Protein AF-A0A8T4P2J7-F1 (afdb_monomer)

Mean predicted aligned error: 9.78 Å

Foldseek 3Di:
DDDPPPDDDPPVVVVVCLVPDDPVVNVVVVVVVVVVLVVLLVVLVVVCCVVVLDHPVCCVPPQPPQFQDPVRDRVVSVVSCCLVDDPDQADEDPGVSCVVCQVVVCVSSVHHYYYPVRVVVVVVVVD

Solvent-accessible surface area (backbone atoms only — not comparable to full-atom values): 7684 Å² total; per-residue (Å²): 134,85,78,81,79,91,62,86,77,77,54,65,68,60,56,54,54,61,73,69,44,55,69,71,59,47,52,54,51,52,50,54,49,52,51,51,54,51,53,50,52,52,51,48,51,51,49,35,44,74,72,61,77,45,52,70,67,53,38,66,75,75,49,61,88,62,30,54,44,99,84,68,50,50,50,57,60,57,49,52,46,43,59,76,68,52,96,61,82,59,47,76,44,85,47,61,60,52,62,75,44,29,74,62,49,26,71,71,64,70,45,40,70,42,39,62,71,57,51,49,57,56,56,62,75,74,110

Structure (mmCIF, N/CA/C/O backbone):
data_AF-A0A8T4P2J7-F1
#
_entry.id   AF-A0A8T4P2J7-F1
#
loop_
_atom_site.group_PDB
_atom_site.id
_atom_site.type_symbol
_atom_site.label_atom_id
_atom_site.label_alt_id
_atom_site.label_comp_id
_atom_site.label_asym_id
_atom_site.label_entity_id
_atom_site.label_seq_id
_atom_site.pdbx_PDB_ins_code
_atom_site.Cartn_x
_atom_site.Cartn_y
_atom_site.Cartn_z
_atom_site.occupancy
_atom_site.B_iso_or_equiv
_atom_site.auth_seq_id
_atom_site.auth_comp_id
_atom_site.auth_asym_id
_atom_site.auth_atom_id
_atom_site.pdbx_PDB_model_num
ATOM 1 N N . MET A 1 1 ? -19.149 -20.736 -12.136 1.00 39.00 1 MET A N 1
ATOM 2 C CA . MET A 1 1 ? -18.592 -19.388 -11.880 1.00 39.00 1 MET A CA 1
ATOM 3 C C . MET A 1 1 ? -17.076 -19.467 -12.011 1.00 39.00 1 MET A C 1
ATOM 5 O O . MET A 1 1 ? -16.468 -20.279 -11.324 1.00 39.00 1 MET A O 1
ATOM 9 N N . ALA A 1 2 ? -16.480 -18.743 -12.961 1.00 39.53 2 ALA A N 1
ATOM 10 C CA . ALA A 1 2 ? -15.044 -18.819 -13.241 1.00 39.53 2 ALA A CA 1
ATOM 11 C C . ALA A 1 2 ? -14.245 -18.044 -12.179 1.00 39.53 2 ALA A C 1
ATOM 13 O O . ALA A 1 2 ? -14.546 -16.886 -11.899 1.00 39.53 2 ALA A O 1
ATOM 14 N N . LYS A 1 3 ? -13.240 -18.692 -11.577 1.00 41.53 3 LYS A N 1
ATOM 15 C CA . LYS A 1 3 ? -12.327 -18.065 -10.609 1.00 41.53 3 LYS A CA 1
ATOM 16 C C . LYS A 1 3 ? -11.545 -16.934 -11.302 1.00 41.53 3 LYS A C 1
ATOM 18 O O . LYS A 1 3 ? -11.029 -17.172 -12.397 1.00 41.53 3 LYS A O 1
ATOM 23 N N . PRO A 1 4 ? -11.410 -15.738 -10.702 1.00 38.69 4 PRO A N 1
ATOM 24 C CA . PRO A 1 4 ? -10.583 -14.684 -11.277 1.00 38.69 4 PRO A CA 1
ATOM 25 C C . PRO A 1 4 ? -9.122 -15.153 -11.319 1.00 38.69 4 PRO A C 1
ATOM 27 O O . PRO A 1 4 ? -8.587 -15.641 -10.320 1.00 38.69 4 PRO A O 1
ATOM 30 N N . LYS A 1 5 ? -8.480 -15.055 -12.491 1.00 37.25 5 LYS A N 1
ATOM 31 C CA . LYS A 1 5 ? -7.054 -15.367 -12.658 1.00 37.25 5 LYS A CA 1
ATOM 32 C C . LYS A 1 5 ? -6.245 -14.352 -11.844 1.00 37.25 5 LYS A C 1
ATOM 34 O O . LYS A 1 5 ? -6.191 -13.183 -12.198 1.00 37.25 5 LYS A O 1
ATOM 39 N N . ARG A 1 6 ? -5.649 -14.818 -10.743 1.00 49.44 6 ARG A N 1
ATOM 40 C CA . ARG A 1 6 ? -4.933 -14.012 -9.732 1.00 49.44 6 ARG A CA 1
ATOM 41 C C . ARG A 1 6 ? -3.518 -13.570 -10.131 1.00 49.44 6 ARG A C 1
ATOM 43 O O . ARG A 1 6 ? -2.846 -12.936 -9.333 1.00 49.44 6 ARG A O 1
ATOM 50 N N . PHE A 1 7 ? -3.080 -13.863 -11.353 1.00 40.06 7 PHE A N 1
ATOM 51 C CA . PHE A 1 7 ? -1.779 -13.440 -11.864 1.00 40.06 7 PHE A CA 1
ATOM 52 C C . PHE A 1 7 ? -1.933 -12.941 -13.297 1.00 40.06 7 PHE A C 1
ATOM 54 O O . PHE A 1 7 ? -2.481 -13.647 -14.151 1.00 40.06 7 PHE A O 1
ATOM 61 N N . VAL A 1 8 ? -1.446 -11.727 -13.557 1.00 40.81 8 VAL A N 1
ATOM 62 C CA . VAL A 1 8 ? -1.270 -11.224 -14.919 1.00 40.81 8 VAL A CA 1
ATOM 63 C C . VAL A 1 8 ? -0.089 -11.988 -15.500 1.00 40.81 8 VAL A C 1
ATOM 65 O O . VAL A 1 8 ? 1.040 -11.869 -15.029 1.00 40.81 8 VAL A O 1
ATOM 68 N N . LYS A 1 9 ? -0.360 -12.842 -16.486 1.00 41.69 9 LYS A N 1
ATOM 69 C CA . LYS A 1 9 ? 0.687 -13.535 -17.231 1.00 41.69 9 LYS A CA 1
ATOM 70 C C . LYS A 1 9 ? 1.443 -12.450 -17.995 1.00 41.69 9 LYS A C 1
ATOM 72 O O . LYS A 1 9 ? 0.884 -11.893 -18.935 1.00 41.69 9 LYS A O 1
ATOM 77 N N . ILE A 1 10 ? 2.659 -12.108 -17.571 1.00 52.19 10 ILE A N 1
ATOM 78 C CA . ILE A 1 10 ? 3.510 -11.236 -18.382 1.00 52.19 10 ILE A CA 1
ATOM 79 C C . ILE A 1 10 ? 3.766 -12.006 -19.674 1.00 52.19 10 ILE A C 1
ATOM 81 O O . ILE A 1 10 ? 4.258 -13.138 -19.650 1.00 52.19 10 ILE A O 1
ATOM 85 N N . GLU A 1 11 ? 3.320 -11.441 -20.791 1.00 66.31 11 GLU A N 1
ATOM 86 C CA . GLU A 1 11 ? 3.478 -12.065 -22.095 1.00 66.31 11 GLU A CA 1
ATOM 87 C C . GLU A 1 11 ? 4.968 -12.244 -22.370 1.00 66.31 11 GLU A C 1
ATOM 89 O O . GLU A 1 11 ? 5.762 -11.318 -22.205 1.00 66.31 11 GLU A O 1
ATOM 94 N N . LYS A 1 12 ? 5.355 -13.456 -22.776 1.00 61.56 12 LYS A N 1
ATOM 95 C CA . LYS A 1 12 ? 6.751 -13.798 -23.070 1.00 61.56 12 LYS A CA 1
ATOM 96 C C . LYS A 1 12 ? 7.353 -12.839 -24.107 1.00 61.56 12 LYS A C 1
ATOM 98 O O . LYS A 1 12 ? 8.498 -12.433 -23.981 1.00 61.56 12 LYS A O 1
ATOM 103 N N . GLU A 1 13 ? 6.521 -12.372 -25.035 1.00 65.94 13 GLU A N 1
ATOM 104 C CA . GLU A 1 13 ? 6.853 -11.354 -26.034 1.00 65.94 13 GLU A CA 1
ATOM 105 C C . GLU A 1 13 ? 7.279 -10.009 -25.431 1.00 65.94 13 GLU A C 1
ATOM 107 O O . GLU A 1 13 ? 8.117 -9.320 -26.007 1.00 65.94 13 GLU A O 1
ATOM 112 N N . LEU A 1 14 ? 6.726 -9.621 -24.277 1.00 61.84 14 LEU A N 1
ATOM 113 C CA . LEU A 1 14 ? 7.112 -8.395 -23.581 1.00 61.84 14 LEU A CA 1
ATOM 114 C C . LEU A 1 14 ? 8.519 -8.537 -22.983 1.00 61.84 14 LEU A C 1
ATOM 116 O O . LEU A 1 14 ? 9.322 -7.614 -23.068 1.00 61.84 14 LEU A O 1
ATOM 120 N N . VAL A 1 15 ? 8.824 -9.709 -22.421 1.00 67.75 15 VAL A N 1
ATOM 121 C CA . VAL A 1 15 ? 10.139 -10.033 -21.846 1.00 67.75 15 VAL A CA 1
ATOM 122 C C . VAL A 1 15 ? 11.200 -10.144 -22.942 1.00 67.75 15 VAL A C 1
ATOM 124 O O . VAL A 1 15 ? 12.269 -9.552 -22.818 1.00 67.75 15 VAL A O 1
ATOM 127 N N . ASP A 1 16 ? 10.883 -10.821 -24.046 1.00 70.62 16 ASP A N 1
ATOM 128 C CA . ASP A 1 16 ? 11.793 -10.993 -25.183 1.00 70.62 16 ASP A CA 1
ATOM 129 C C . ASP A 1 16 ? 12.083 -9.647 -25.883 1.00 70.62 16 ASP A C 1
ATOM 131 O O . ASP A 1 16 ? 13.225 -9.369 -26.253 1.00 70.62 16 ASP A O 1
ATOM 135 N N . LYS A 1 17 ? 11.087 -8.751 -25.987 1.00 65.69 17 LYS A N 1
ATOM 136 C CA . LYS A 1 17 ? 11.282 -7.374 -26.484 1.00 65.69 17 LYS A CA 1
ATOM 137 C C . LYS A 1 17 ? 12.165 -6.526 -25.570 1.00 65.69 17 LYS A C 1
ATOM 139 O O . LYS A 1 17 ? 12.929 -5.708 -26.071 1.00 65.69 17 LYS A O 1
ATOM 144 N N . LEU A 1 18 ? 12.065 -6.702 -24.252 1.00 67.00 18 LEU A N 1
ATOM 145 C CA . LEU A 1 18 ? 12.923 -6.007 -23.289 1.00 67.00 18 LEU A CA 1
ATOM 146 C C . LEU A 1 18 ? 14.364 -6.528 -23.340 1.00 67.00 18 LEU A C 1
ATOM 148 O O . LEU A 1 18 ? 15.297 -5.737 -23.242 1.00 67.00 18 LEU A O 1
ATOM 152 N N . ALA A 1 19 ? 14.547 -7.836 -23.542 1.00 67.88 19 ALA A N 1
ATOM 153 C CA . ALA A 1 19 ? 15.862 -8.464 -23.649 1.00 67.88 19 ALA A CA 1
ATOM 154 C C . ALA A 1 19 ? 16.623 -8.065 -24.929 1.00 67.88 19 ALA A C 1
ATOM 156 O O . ALA A 1 19 ? 17.849 -7.997 -24.913 1.00 67.88 19 ALA A O 1
ATOM 157 N N . GLY A 1 20 ? 15.909 -7.787 -26.026 1.00 74.06 20 GLY A N 1
ATOM 158 C CA . GLY A 1 20 ? 16.493 -7.348 -27.300 1.00 74.06 20 GLY A CA 1
ATOM 159 C C . GLY A 1 20 ? 16.671 -5.832 -27.455 1.00 74.06 20 GLY A C 1
ATOM 160 O O . GLY A 1 20 ? 17.095 -5.383 -28.519 1.00 74.06 20 GLY A O 1
ATOM 161 N N . MET A 1 21 ? 16.316 -5.035 -26.444 1.00 77.75 21 MET A N 1
ATOM 162 C CA . MET A 1 21 ? 16.279 -3.576 -26.554 1.00 77.75 21 MET A CA 1
ATOM 163 C C . MET A 1 21 ? 17.692 -2.965 -26.482 1.00 77.75 21 MET A C 1
ATOM 165 O O . MET A 1 21 ? 18.454 -3.299 -25.569 1.00 77.75 21 MET A O 1
ATOM 169 N N . PRO A 1 22 ? 18.057 -2.036 -27.388 1.00 82.00 22 PRO A N 1
ATOM 170 C CA . PRO A 1 22 ? 19.282 -1.254 -27.258 1.00 82.00 22 PRO A CA 1
ATOM 171 C C . PRO A 1 22 ? 19.331 -0.536 -25.906 1.00 82.00 22 PRO A C 1
ATOM 173 O O . PRO A 1 22 ? 18.318 -0.015 -25.438 1.00 82.00 22 PRO A O 1
ATOM 176 N N . LYS A 1 23 ? 20.515 -0.464 -25.288 1.00 78.31 23 LYS A N 1
ATOM 177 C CA . LYS A 1 23 ? 20.693 0.080 -23.929 1.00 78.31 23 LYS A CA 1
ATOM 178 C C . LYS A 1 23 ? 20.053 1.464 -23.745 1.00 78.31 23 LYS A C 1
ATOM 180 O O . LYS A 1 23 ? 19.346 1.678 -22.768 1.00 78.31 23 LYS A O 1
ATOM 185 N N . GLU A 1 24 ? 20.234 2.366 -24.709 1.00 81.44 24 GLU A N 1
ATOM 186 C CA . GLU A 1 24 ? 19.648 3.714 -24.670 1.00 81.44 24 GLU A CA 1
ATOM 187 C C . GLU A 1 24 ? 18.112 3.715 -24.734 1.00 81.44 24 GLU A C 1
ATOM 189 O O . GLU A 1 24 ? 17.459 4.542 -24.098 1.00 81.44 24 GLU A O 1
ATOM 194 N N . GLU A 1 25 ? 17.510 2.804 -25.500 1.00 78.56 25 GLU A N 1
ATOM 195 C CA . GLU A 1 25 ? 16.052 2.669 -25.575 1.00 78.56 25 GLU A CA 1
ATOM 196 C C . GLU A 1 25 ? 15.489 2.063 -24.287 1.00 78.56 25 GLU A C 1
ATOM 198 O O . GLU A 1 25 ? 14.462 2.529 -23.786 1.00 78.56 25 GLU A O 1
ATOM 203 N N . GLY A 1 26 ? 16.208 1.099 -23.702 1.00 76.62 26 GLY A N 1
ATOM 204 C CA . GLY A 1 26 ? 15.903 0.540 -22.388 1.00 76.62 26 GLY A CA 1
ATOM 205 C C . GLY A 1 26 ? 15.942 1.603 -21.291 1.00 76.62 26 GLY A C 1
ATOM 206 O O . GLY A 1 26 ? 15.008 1.708 -20.498 1.00 76.62 26 GLY A O 1
ATOM 207 N N . GLU A 1 27 ? 16.967 2.457 -21.283 1.00 78.38 27 GLU A N 1
ATOM 208 C CA . GLU A 1 27 ? 17.091 3.566 -20.329 1.00 78.38 27 GLU A CA 1
ATOM 209 C C . GLU A 1 27 ? 15.942 4.578 -20.464 1.00 78.38 27 GLU A C 1
ATOM 211 O O . GLU A 1 27 ? 15.322 4.935 -19.456 1.00 78.38 27 GLU A O 1
ATOM 216 N N . ARG A 1 28 ? 15.572 4.964 -21.696 1.00 80.25 28 ARG A N 1
ATOM 217 C CA . ARG A 1 28 ? 14.413 5.843 -21.953 1.00 80.25 28 ARG A CA 1
ATOM 218 C C . ARG A 1 28 ? 13.092 5.207 -21.518 1.00 80.25 28 ARG A C 1
ATOM 220 O O . ARG A 1 28 ? 12.212 5.894 -20.996 1.00 80.25 28 ARG A O 1
ATOM 227 N N . LEU A 1 29 ? 12.919 3.902 -21.731 1.00 77.81 29 LEU A N 1
ATOM 228 C CA . LEU A 1 29 ? 11.726 3.183 -21.286 1.00 77.81 29 LEU A CA 1
ATOM 229 C C . LEU A 1 29 ? 11.636 3.153 -19.755 1.00 77.81 29 LEU A C 1
ATOM 231 O O . LEU A 1 29 ? 10.575 3.448 -19.201 1.00 77.81 29 LEU A O 1
ATOM 235 N N . LEU A 1 30 ? 12.742 2.852 -19.073 1.00 75.25 30 LEU A N 1
ATOM 236 C CA . LEU A 1 30 ? 12.824 2.859 -17.612 1.00 75.25 30 LEU A CA 1
ATOM 237 C C . LEU A 1 30 ? 12.566 4.252 -17.027 1.00 75.25 30 LEU A C 1
ATOM 239 O O . LEU A 1 30 ? 11.917 4.376 -15.990 1.00 75.25 30 LEU A O 1
ATOM 243 N N . GLU A 1 31 ? 13.039 5.314 -17.674 1.00 77.00 31 GLU A N 1
ATOM 244 C CA . GLU A 1 31 ? 12.747 6.693 -17.277 1.00 77.00 31 GLU A CA 1
ATOM 245 C C . GLU A 1 31 ? 11.251 7.022 -17.391 1.00 77.00 31 GLU A C 1
ATOM 247 O O . GLU A 1 31 ? 10.648 7.506 -16.432 1.00 77.00 31 GLU A O 1
ATOM 252 N N . ARG A 1 32 ? 10.605 6.658 -18.508 1.00 75.44 32 ARG A N 1
ATOM 253 C CA . ARG A 1 32 ? 9.149 6.825 -18.677 1.00 75.44 32 ARG A CA 1
ATOM 254 C C . ARG A 1 32 ? 8.339 6.017 -17.666 1.00 75.44 32 ARG A C 1
ATOM 256 O O . ARG A 1 32 ? 7.272 6.457 -17.241 1.00 75.44 32 ARG A O 1
ATOM 263 N N . LEU A 1 33 ? 8.800 4.818 -17.315 1.00 76.25 33 LEU A N 1
ATOM 264 C CA . LEU A 1 33 ? 8.162 3.993 -16.288 1.00 76.25 33 LEU A CA 1
ATOM 265 C C . LEU A 1 33 ? 8.294 4.642 -14.908 1.00 76.25 33 LEU A C 1
ATOM 267 O O . LEU A 1 33 ? 7.289 4.778 -14.217 1.00 76.25 33 LEU A O 1
ATOM 271 N N . ARG A 1 34 ? 9.488 5.129 -14.546 1.00 74.81 34 ARG A N 1
ATOM 272 C CA . ARG A 1 34 ? 9.709 5.875 -13.296 1.00 74.81 34 ARG A CA 1
ATOM 273 C C . ARG A 1 34 ? 8.826 7.114 -13.198 1.00 74.81 34 ARG A C 1
ATOM 275 O O . ARG A 1 34 ? 8.213 7.332 -12.158 1.00 74.81 34 ARG A O 1
ATOM 282 N N . TYR A 1 35 ? 8.719 7.885 -14.279 1.00 75.88 35 TYR A N 1
ATOM 283 C CA . TYR A 1 35 ? 7.853 9.062 -14.320 1.00 75.88 35 TYR A CA 1
ATOM 284 C C . TYR A 1 35 ? 6.386 8.699 -14.064 1.00 75.88 35 TYR A C 1
ATOM 286 O O . TYR A 1 35 ? 5.753 9.285 -13.189 1.00 75.88 35 TYR A O 1
ATOM 294 N N . ARG A 1 36 ? 5.864 7.675 -14.754 1.00 78.25 36 ARG A N 1
ATOM 295 C CA . ARG A 1 36 ? 4.481 7.212 -14.559 1.00 78.25 36 ARG A CA 1
ATOM 296 C C . ARG A 1 36 ? 4.216 6.726 -13.136 1.00 78.25 36 ARG A C 1
ATOM 298 O O . ARG A 1 36 ? 3.211 7.116 -12.553 1.00 78.25 36 ARG A O 1
ATOM 305 N N . LEU A 1 37 ? 5.129 5.941 -12.563 1.00 77.94 37 LEU A N 1
ATOM 306 C CA . LEU A 1 37 ? 5.019 5.487 -11.172 1.00 77.94 37 LEU A CA 1
ATOM 307 C C . LEU A 1 37 ? 5.019 6.667 -10.191 1.00 77.94 37 LEU A C 1
ATOM 309 O O . LEU A 1 37 ? 4.288 6.659 -9.202 1.00 77.94 37 LEU A O 1
ATOM 313 N N . HIS A 1 38 ? 5.812 7.706 -10.468 1.00 82.94 38 HIS A N 1
ATOM 314 C CA . HIS A 1 38 ? 5.825 8.905 -9.639 1.00 82.94 38 HIS A CA 1
ATOM 315 C C . HIS A 1 38 ? 4.510 9.693 -9.729 1.00 82.94 38 HIS A C 1
ATOM 317 O O . HIS A 1 38 ? 3.977 10.115 -8.701 1.00 82.94 38 HIS A O 1
ATOM 323 N N . GLU A 1 39 ? 3.955 9.861 -10.932 1.00 85.75 39 GLU A N 1
ATOM 324 C CA . GLU A 1 39 ? 2.646 10.494 -11.115 1.00 85.75 39 GLU A CA 1
ATOM 325 C C . GLU A 1 39 ? 1.527 9.720 -10.414 1.00 85.75 39 GLU A C 1
ATOM 327 O O . GLU A 1 39 ? 0.669 10.325 -9.772 1.00 85.75 39 GLU A O 1
ATOM 332 N N . GLU A 1 40 ? 1.537 8.393 -10.517 1.00 85.94 40 GLU A N 1
ATOM 333 C CA . GLU A 1 40 ? 0.561 7.515 -9.873 1.00 85.94 40 GLU A CA 1
ATOM 334 C C . GLU A 1 40 ? 0.631 7.630 -8.347 1.00 85.94 40 GLU A C 1
ATOM 336 O O . GLU A 1 40 ? -0.383 7.904 -7.704 1.00 85.94 40 GLU A O 1
ATOM 341 N N . LYS A 1 41 ? 1.840 7.579 -7.769 1.00 88.25 41 LYS A N 1
ATOM 342 C CA . LYS A 1 41 ? 2.062 7.841 -6.339 1.00 88.25 41 LYS A CA 1
ATOM 343 C C . LYS A 1 41 ? 1.487 9.191 -5.907 1.00 88.25 41 LYS A C 1
ATOM 345 O O . LYS A 1 41 ? 0.807 9.273 -4.885 1.00 88.25 41 LYS A O 1
ATOM 350 N N . ASN A 1 42 ? 1.753 10.251 -6.668 1.00 91.44 42 ASN A N 1
ATOM 351 C CA . ASN A 1 42 ? 1.275 11.592 -6.332 1.00 91.44 42 ASN A CA 1
ATOM 352 C C . ASN A 1 42 ? -0.257 11.691 -6.410 1.00 91.44 42 ASN A C 1
ATOM 354 O O . ASN A 1 42 ? -0.858 12.370 -5.578 1.00 91.44 42 ASN A O 1
ATOM 358 N N . LYS A 1 43 ? -0.893 11.001 -7.366 1.00 92.19 43 LYS A N 1
ATOM 359 C CA . LYS A 1 43 ? -2.359 10.922 -7.472 1.00 92.19 43 LYS A CA 1
ATOM 360 C C . LYS A 1 43 ? -2.970 10.216 -6.262 1.00 92.19 43 LYS A C 1
ATOM 362 O O . LYS A 1 43 ? -3.862 10.785 -5.640 1.00 92.19 43 LYS A O 1
ATOM 367 N N . ILE A 1 44 ? -2.437 9.050 -5.889 1.00 92.50 44 ILE A N 1
ATOM 368 C CA . ILE A 1 44 ? -2.894 8.272 -4.725 1.00 92.50 44 ILE A CA 1
ATOM 369 C C . ILE A 1 44 ? -2.768 9.103 -3.444 1.00 92.50 44 ILE A C 1
ATOM 371 O O . ILE A 1 44 ? -3.724 9.216 -2.683 1.00 92.50 44 ILE A O 1
ATOM 375 N N . LEU A 1 45 ? -1.616 9.742 -3.212 1.00 93.56 45 LEU A N 1
ATOM 376 C CA . LEU A 1 45 ? -1.415 10.573 -2.020 1.00 93.56 45 LEU A CA 1
ATOM 377 C C . LEU A 1 45 ? -2.356 11.773 -1.988 1.00 93.56 45 LEU A C 1
ATOM 379 O O . LEU A 1 45 ? -2.935 12.063 -0.945 1.00 93.56 45 LEU A O 1
ATOM 383 N N . LYS A 1 46 ? -2.523 12.462 -3.122 1.00 94.56 46 LYS A N 1
ATOM 384 C CA . LYS A 1 46 ? -3.440 13.599 -3.220 1.00 94.56 46 LYS A CA 1
ATOM 385 C C . LYS A 1 46 ? -4.861 13.180 -2.842 1.00 94.56 46 LYS A C 1
ATOM 387 O O . LYS A 1 46 ? -5.465 13.835 -2.000 1.00 94.56 46 LYS A O 1
ATOM 392 N N . GLN A 1 47 ? -5.346 12.074 -3.400 1.00 94.06 47 GLN A N 1
ATOM 393 C CA . GLN A 1 47 ? -6.669 11.544 -3.082 1.00 94.06 47 GLN A CA 1
ATOM 394 C C . GLN A 1 47 ? -6.775 11.138 -1.604 1.00 94.06 47 GLN A C 1
ATOM 396 O O . GLN A 1 47 ? -7.715 11.539 -0.926 1.00 94.06 47 GLN A O 1
ATOM 401 N N . ALA A 1 48 ? -5.772 10.444 -1.062 1.00 94.06 48 ALA A N 1
ATOM 402 C CA . ALA A 1 48 ? -5.757 10.045 0.344 1.00 94.06 4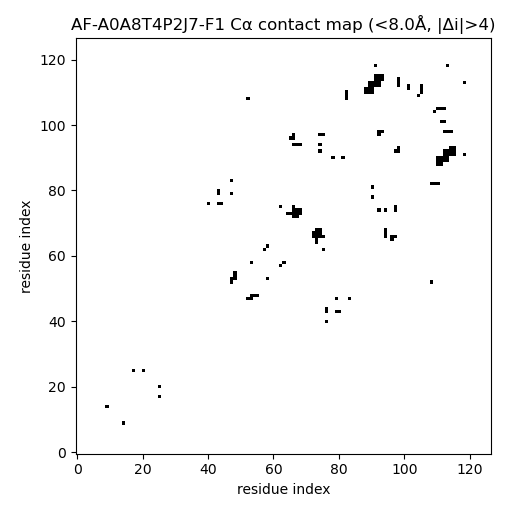8 ALA A CA 1
ATOM 403 C C . ALA A 1 48 ? -5.782 11.250 1.307 1.00 94.06 48 ALA A C 1
ATOM 405 O O . ALA A 1 48 ? -6.378 11.172 2.385 1.00 94.06 48 ALA A O 1
ATOM 406 N N . PHE A 1 49 ? -5.163 12.372 0.922 1.00 95.44 49 PHE A N 1
ATOM 407 C CA . PHE A 1 49 ? -5.233 13.631 1.667 1.00 95.44 49 PHE A CA 1
ATOM 408 C C . PHE A 1 49 ? -6.605 14.305 1.538 1.00 95.44 49 PHE A C 1
ATOM 410 O O . PHE A 1 49 ? -7.135 14.798 2.534 1.00 95.44 49 PHE A O 1
ATOM 417 N N . GLU A 1 50 ? -7.194 14.317 0.340 1.00 94.31 50 GLU A N 1
ATOM 418 C CA . GLU A 1 50 ? -8.529 14.878 0.082 1.00 94.31 50 GLU A CA 1
ATOM 419 C C . GLU A 1 50 ? -9.628 14.111 0.838 1.00 94.31 50 GLU A C 1
ATOM 421 O O . GLU A 1 50 ? -10.497 14.724 1.461 1.00 94.31 50 GLU A O 1
ATOM 426 N N . GLU A 1 51 ? -9.535 12.781 0.879 1.00 92.81 51 GLU A N 1
ATOM 427 C CA . GLU A 1 51 ? -10.427 11.890 1.631 1.00 92.81 51 GLU A CA 1
ATOM 428 C C . GLU A 1 51 ? -10.126 11.858 3.139 1.00 92.81 51 GLU A C 1
ATOM 430 O O . GLU A 1 51 ? -10.847 11.221 3.908 1.00 92.81 51 GLU A O 1
ATOM 435 N N . LYS A 1 52 ? -9.082 12.570 3.589 1.00 93.31 52 LYS A N 1
ATOM 436 C CA . LYS A 1 52 ? -8.631 12.629 4.990 1.00 93.31 52 LYS A CA 1
ATOM 437 C C . LYS A 1 52 ? -8.283 11.256 5.586 1.00 93.31 52 LYS A C 1
ATOM 439 O O . LYS A 1 52 ? -8.372 11.073 6.800 1.00 93.31 52 LYS A O 1
ATOM 444 N N . LEU A 1 53 ? -7.851 10.305 4.757 1.00 92.94 53 LEU A N 1
ATOM 445 C CA . LEU A 1 53 ? -7.355 9.001 5.210 1.00 92.94 53 LEU A CA 1
ATOM 446 C C . LEU A 1 53 ? -6.028 9.133 5.961 1.00 92.94 53 LEU A C 1
ATOM 448 O O . LEU A 1 53 ? -5.786 8.440 6.951 1.00 92.94 53 LEU A O 1
ATOM 452 N N . ILE A 1 54 ? -5.173 10.034 5.485 1.00 95.06 54 ILE A N 1
ATOM 453 C CA . ILE A 1 54 ? -3.903 10.407 6.107 1.00 95.06 54 ILE A CA 1
ATOM 454 C C . ILE A 1 54 ? -3.692 11.909 5.953 1.00 95.06 54 ILE A C 1
ATOM 456 O O . ILE A 1 54 ? -4.237 12.531 5.042 1.00 95.06 54 ILE A O 1
ATOM 460 N N . THR A 1 55 ? -2.879 12.505 6.821 1.00 94.62 55 THR A N 1
ATOM 461 C CA . THR A 1 55 ? -2.404 13.879 6.607 1.00 94.62 55 THR A CA 1
ATOM 462 C C . THR A 1 55 ? -1.042 13.873 5.924 1.00 94.62 55 THR A C 1
ATOM 464 O O . THR A 1 55 ? -0.298 12.890 5.980 1.00 94.62 55 THR A O 1
ATOM 467 N N . ARG A 1 56 ? -0.683 14.998 5.2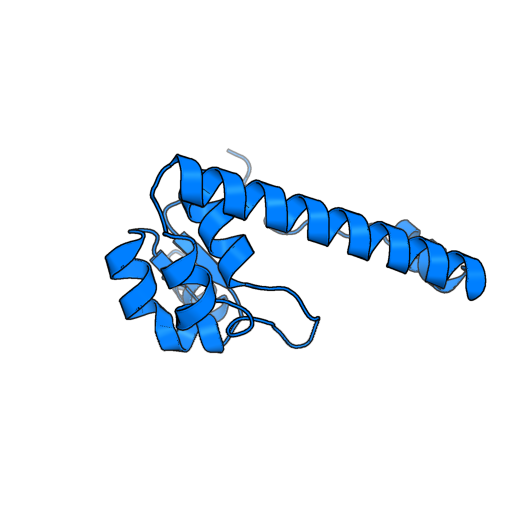99 1.00 94.50 56 ARG A N 1
ATOM 468 C CA . ARG A 1 56 ? 0.646 15.168 4.701 1.00 94.50 56 ARG A CA 1
ATOM 469 C C . ARG A 1 56 ? 1.763 15.018 5.734 1.00 94.50 56 ARG A C 1
ATOM 471 O O . ARG A 1 56 ? 2.736 14.320 5.474 1.00 94.50 56 ARG A O 1
ATOM 478 N N . GLU A 1 57 ? 1.608 15.634 6.904 1.00 95.06 57 GLU A N 1
ATOM 479 C CA . GLU A 1 57 ? 2.599 15.532 7.980 1.00 95.06 57 GLU A CA 1
ATOM 480 C C . GLU A 1 57 ? 2.760 14.101 8.484 1.00 95.06 57 GLU A C 1
ATOM 482 O O . GLU A 1 57 ? 3.872 13.650 8.746 1.00 95.06 57 GLU A O 1
ATOM 487 N N . GLU A 1 58 ? 1.648 13.383 8.619 1.00 93.69 58 GLU A N 1
ATOM 488 C CA . GLU A 1 58 ? 1.669 11.994 9.042 1.00 93.69 58 GLU A CA 1
ATOM 489 C C . GLU A 1 58 ? 2.362 11.107 8.003 1.00 93.69 58 GLU A C 1
ATOM 491 O O . GLU A 1 58 ? 3.199 10.281 8.364 1.00 93.69 58 GLU A O 1
ATOM 496 N N . TYR A 1 59 ? 2.086 11.319 6.712 1.00 93.50 59 TYR A N 1
ATOM 497 C CA . TYR A 1 59 ? 2.806 10.638 5.640 1.00 93.50 59 TYR A CA 1
ATOM 498 C C . TYR A 1 59 ? 4.313 10.882 5.723 1.00 93.50 59 TYR A C 1
ATOM 500 O O . TYR A 1 59 ? 5.087 9.926 5.753 1.00 93.50 59 TYR A O 1
ATOM 508 N N . GLU A 1 60 ? 4.730 12.145 5.812 1.00 93.44 60 GLU A N 1
ATOM 509 C CA . GLU A 1 60 ? 6.143 12.528 5.830 1.00 93.44 60 GLU A CA 1
ATOM 510 C C . GLU A 1 60 ? 6.896 11.996 7.059 1.00 93.44 60 GLU A C 1
ATOM 512 O O . GLU A 1 60 ? 8.063 11.632 6.934 1.00 93.44 60 GLU A O 1
ATOM 517 N N . LYS A 1 61 ? 6.243 11.910 8.226 1.00 93.31 61 LYS A N 1
ATOM 518 C CA . LYS A 1 61 ? 6.873 11.453 9.477 1.00 93.31 61 LYS A CA 1
ATOM 519 C C . LYS A 1 61 ? 6.842 9.941 9.668 1.00 93.31 61 LYS A C 1
ATOM 521 O O . LYS A 1 61 ? 7.752 9.393 10.285 1.00 93.31 61 LYS A O 1
ATOM 526 N N . SER A 1 62 ? 5.775 9.278 9.228 1.00 90.12 62 SER A N 1
ATOM 527 C CA . SER A 1 62 ? 5.465 7.918 9.682 1.00 90.12 62 SER A CA 1
ATOM 528 C C . SER A 1 62 ? 5.419 6.875 8.581 1.00 90.12 62 SER A C 1
ATOM 530 O O . SER A 1 62 ? 5.388 5.691 8.923 1.00 90.12 62 SER A O 1
ATOM 532 N N . TYR A 1 63 ? 5.397 7.265 7.303 1.00 91.75 63 TYR A N 1
ATOM 533 C CA . TYR A 1 63 ? 5.237 6.303 6.207 1.00 91.75 63 TYR A CA 1
ATOM 534 C C . TYR A 1 63 ? 6.197 6.510 5.038 1.00 91.75 63 TYR A C 1
ATOM 536 O O . TYR A 1 63 ? 6.604 5.532 4.408 1.00 91.75 63 TYR A O 1
ATOM 544 N N . LYS A 1 64 ? 6.578 7.758 4.759 1.00 89.81 64 LYS A N 1
ATOM 545 C CA . LYS A 1 64 ? 7.474 8.111 3.665 1.00 89.81 64 LYS A CA 1
ATOM 546 C C . LYS A 1 64 ? 8.766 7.298 3.743 1.00 89.81 64 LYS A C 1
ATOM 548 O O . LYS A 1 64 ? 9.453 7.280 4.757 1.00 89.81 64 LYS A O 1
ATOM 553 N N . ASP A 1 65 ? 9.064 6.627 2.640 1.00 86.12 65 ASP A N 1
ATOM 554 C CA . ASP A 1 65 ? 10.276 5.850 2.408 1.00 86.12 65 ASP A CA 1
ATOM 555 C C . ASP A 1 65 ? 10.509 4.645 3.348 1.00 86.12 65 ASP A C 1
ATOM 557 O O . ASP A 1 65 ? 11.561 4.011 3.300 1.00 86.12 65 ASP A O 1
ATOM 561 N N . MET A 1 66 ? 9.511 4.258 4.153 1.00 88.44 66 MET A N 1
ATOM 562 C CA . MET A 1 66 ? 9.634 3.147 5.111 1.00 88.44 66 MET A CA 1
ATOM 563 C C . MET A 1 66 ? 9.263 1.776 4.529 1.00 88.44 66 MET A C 1
ATOM 565 O O . MET A 1 66 ? 9.635 0.740 5.087 1.00 88.44 66 MET A O 1
ATOM 569 N N . PHE A 1 67 ? 8.506 1.752 3.432 1.00 89.56 67 PHE A N 1
ATOM 570 C CA . PHE A 1 67 ? 7.891 0.534 2.900 1.00 89.56 67 PHE A CA 1
ATOM 571 C C . PHE A 1 67 ? 8.333 0.215 1.475 1.00 89.56 67 PHE A C 1
ATOM 573 O O . PHE A 1 67 ? 7.591 -0.443 0.752 1.00 89.56 67 PHE A O 1
ATOM 580 N N . TYR A 1 68 ? 9.534 0.631 1.073 1.00 85.94 68 TYR A N 1
ATOM 581 C CA . TYR A 1 68 ? 10.110 0.134 -0.174 1.00 85.94 68 TYR A CA 1
ATOM 582 C C . TYR A 1 68 ? 10.517 -1.335 -0.043 1.00 85.94 68 TYR A C 1
ATOM 584 O O . TYR A 1 68 ? 11.064 -1.747 0.983 1.00 85.94 68 TYR A O 1
ATOM 592 N N . ASP A 1 69 ? 10.224 -2.120 -1.073 1.00 80.06 69 ASP A N 1
ATOM 593 C CA . ASP A 1 69 ? 10.772 -3.462 -1.244 1.00 80.06 69 ASP A CA 1
ATOM 594 C C . ASP A 1 69 ? 12.133 -3.436 -1.968 1.00 80.06 69 ASP A C 1
ATOM 596 O O . ASP A 1 69 ? 12.670 -2.378 -2.306 1.00 80.06 69 ASP A O 1
ATOM 600 N N . GLU A 1 70 ? 12.702 -4.619 -2.206 1.00 73.81 70 GLU A N 1
ATOM 601 C CA . GLU A 1 70 ? 13.979 -4.793 -2.915 1.00 73.81 70 GLU A CA 1
ATOM 602 C C . GLU A 1 70 ? 13.950 -4.310 -4.376 1.00 73.81 70 GLU A C 1
ATOM 604 O O . GLU A 1 70 ? 14.999 -4.078 -4.975 1.00 73.81 70 GLU A O 1
ATOM 609 N N . PHE A 1 71 ? 12.755 -4.111 -4.936 1.00 72.12 71 PHE A N 1
ATOM 610 C CA . PHE A 1 71 ? 12.535 -3.623 -6.294 1.00 72.12 71 PHE A CA 1
ATOM 611 C C . PHE A 1 71 ? 12.244 -2.114 -6.336 1.00 72.12 71 PHE A C 1
ATOM 613 O O . PHE A 1 71 ? 12.075 -1.549 -7.418 1.00 72.12 71 PHE A O 1
ATOM 620 N N . GLY A 1 72 ? 12.212 -1.442 -5.179 1.00 72.25 72 GLY A N 1
ATOM 621 C CA . GLY A 1 72 ? 11.959 -0.008 -5.069 1.00 72.25 72 GLY A CA 1
ATOM 622 C C . GLY A 1 72 ? 10.480 0.377 -5.147 1.00 72.25 72 GLY A C 1
ATOM 623 O O . GLY A 1 72 ? 10.176 1.550 -5.376 1.00 72.25 72 GLY A O 1
ATOM 624 N N . PHE A 1 73 ? 9.550 -0.562 -4.943 1.00 78.56 73 PHE A N 1
ATOM 625 C CA . PHE A 1 73 ? 8.119 -0.262 -4.865 1.00 78.56 73 PHE A CA 1
ATOM 626 C C . PHE A 1 73 ? 7.692 0.076 -3.440 1.00 78.56 73 PHE A C 1
ATOM 628 O O . PHE A 1 73 ? 7.932 -0.684 -2.503 1.00 78.56 73 PHE A O 1
ATOM 635 N N . ASP A 1 74 ? 7.023 1.220 -3.283 1.00 87.50 74 ASP A N 1
ATOM 636 C CA . ASP A 1 74 ? 6.463 1.662 -2.006 1.00 87.50 74 ASP A CA 1
ATOM 637 C C . ASP A 1 74 ? 5.167 0.892 -1.714 1.00 87.50 74 ASP A C 1
ATOM 639 O O . ASP A 1 74 ? 4.083 1.240 -2.194 1.00 87.50 74 ASP A O 1
ATOM 643 N N . GLY A 1 75 ? 5.276 -0.175 -0.925 1.00 87.94 75 GLY A N 1
ATOM 644 C CA . GLY A 1 75 ? 4.139 -1.024 -0.590 1.00 87.94 75 GLY A CA 1
ATOM 645 C C . GLY A 1 75 ? 3.047 -0.282 0.186 1.00 87.94 75 GLY A C 1
ATOM 646 O O . GLY A 1 75 ? 1.878 -0.654 0.097 1.00 87.94 75 GLY A O 1
ATOM 647 N N . PHE A 1 76 ? 3.384 0.789 0.914 1.00 92.88 76 PHE A N 1
ATOM 648 C CA . PHE A 1 76 ? 2.380 1.580 1.627 1.00 92.88 76 PHE A CA 1
ATOM 649 C C . PHE A 1 76 ? 1.467 2.334 0.663 1.00 92.88 76 PHE A C 1
ATOM 651 O O . PHE A 1 76 ? 0.262 2.380 0.884 1.00 92.88 76 PHE A O 1
ATOM 658 N N . ILE A 1 77 ? 2.010 2.863 -0.436 1.00 92.00 77 ILE A N 1
ATOM 659 C CA . ILE A 1 77 ? 1.210 3.527 -1.473 1.00 92.00 77 ILE A CA 1
ATOM 660 C C . ILE A 1 77 ? 0.229 2.540 -2.109 1.00 92.00 77 ILE A C 1
ATOM 662 O O . ILE A 1 77 ? -0.949 2.858 -2.237 1.00 92.00 77 ILE A O 1
ATOM 666 N N . GLN A 1 78 ? 0.683 1.323 -2.417 1.00 89.38 78 GLN A N 1
ATOM 667 C CA . GLN A 1 78 ? -0.178 0.255 -2.941 1.00 89.38 78 GLN A CA 1
ATOM 668 C C . GLN A 1 78 ? -1.272 -0.147 -1.943 1.00 89.38 78 GLN A C 1
ATOM 670 O O . GLN A 1 78 ? -2.413 -0.395 -2.324 1.00 89.38 78 GLN A O 1
ATOM 675 N N . TYR A 1 79 ? -0.932 -0.201 -0.655 1.00 91.88 79 TYR A N 1
ATOM 676 C CA . TYR A 1 79 ? -1.898 -0.494 0.396 1.00 91.88 79 TYR A CA 1
ATOM 677 C C . TYR A 1 79 ? -2.951 0.612 0.531 1.00 91.88 79 TYR A C 1
ATOM 679 O O . TYR A 1 79 ? -4.133 0.308 0.630 1.00 91.88 79 TYR A O 1
ATOM 687 N N . ILE A 1 80 ? -2.552 1.886 0.492 1.00 93.19 80 ILE A N 1
ATOM 688 C CA . ILE A 1 80 ? -3.483 3.023 0.554 1.00 93.19 80 ILE A CA 1
ATOM 689 C C . ILE A 1 80 ? -4.396 3.065 -0.670 1.00 93.19 80 ILE A C 1
ATOM 691 O O . ILE A 1 80 ? -5.598 3.278 -0.523 1.00 93.19 80 ILE A O 1
ATOM 695 N N . ASP A 1 81 ? -3.858 2.798 -1.857 1.00 91.12 81 ASP A N 1
ATOM 696 C CA . ASP A 1 81 ? -4.665 2.656 -3.068 1.00 91.12 81 ASP A CA 1
ATOM 697 C C . ASP A 1 81 ? -5.695 1.525 -2.926 1.00 91.12 81 ASP A C 1
ATOM 699 O O . ASP A 1 81 ? -6.876 1.707 -3.211 1.00 91.12 81 ASP A O 1
ATOM 703 N N . ALA A 1 82 ? -5.300 0.385 -2.350 1.00 90.19 82 ALA A N 1
ATOM 704 C CA . ALA A 1 82 ? -6.234 -0.690 -2.029 1.00 90.19 82 ALA A CA 1
ATOM 705 C C . ALA A 1 82 ? -7.269 -0.285 -0.963 1.00 90.19 82 ALA A C 1
ATOM 707 O O . ALA A 1 82 ? -8.427 -0.676 -1.065 1.00 90.19 82 ALA A O 1
ATOM 708 N N . VAL A 1 83 ? -6.912 0.511 0.044 1.00 90.88 83 VAL A N 1
ATOM 709 C CA . VAL A 1 83 ? -7.871 1.022 1.041 1.00 90.88 83 VAL A CA 1
ATOM 710 C C . VAL A 1 83 ? -8.935 1.902 0.377 1.00 90.88 83 VAL A C 1
ATOM 712 O O . VAL A 1 83 ? -10.112 1.759 0.695 1.00 90.88 83 VAL A O 1
ATOM 715 N N . MET A 1 84 ? -8.542 2.760 -0.568 1.00 89.19 84 MET A N 1
ATOM 716 C CA . MET A 1 84 ? -9.465 3.637 -1.303 1.00 89.19 84 MET A CA 1
ATOM 717 C C . MET A 1 84 ? -10.278 2.886 -2.367 1.00 89.19 84 MET A C 1
ATOM 719 O O . MET A 1 84 ? -11.453 3.177 -2.582 1.00 89.19 84 MET A O 1
ATOM 723 N N . GLY A 1 85 ? -9.663 1.91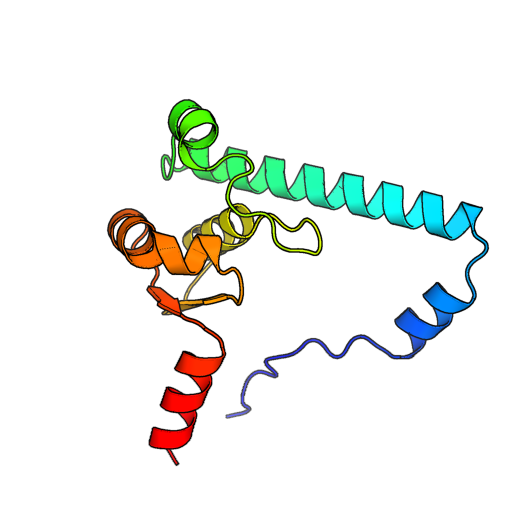7 -3.049 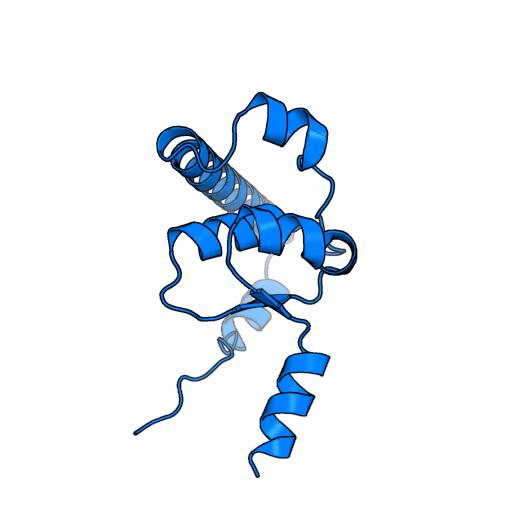1.00 81.62 85 GLY A N 1
ATOM 724 C CA . GLY A 1 85 ? -10.251 1.238 -4.204 1.00 81.62 85 GLY A CA 1
ATOM 725 C C . GLY A 1 85 ? -10.931 -0.102 -3.911 1.00 81.62 85 GLY A C 1
ATOM 726 O O . GLY A 1 85 ? -11.690 -0.598 -4.751 1.00 81.62 85 GLY A O 1
ATOM 727 N N . SER A 1 86 ? -10.660 -0.748 -2.771 1.00 65.75 86 SER A N 1
ATOM 728 C CA . SER A 1 86 ? -11.050 -2.151 -2.594 1.00 65.75 86 SER A CA 1
ATOM 729 C C . SER A 1 86 ? -12.508 -2.347 -2.166 1.00 65.75 86 SER A C 1
ATOM 731 O O . SER A 1 86 ? -13.008 -1.796 -1.191 1.00 65.75 86 SER A O 1
ATOM 733 N N . LYS A 1 87 ? -13.167 -3.263 -2.887 1.00 58.72 87 LYS A N 1
ATOM 734 C CA . LYS A 1 87 ? -14.300 -4.080 -2.415 1.00 58.72 87 LYS A CA 1
ATOM 735 C C . LYS A 1 87 ? -13.817 -5.416 -1.817 1.00 58.72 87 LYS A C 1
ATOM 737 O O . LYS A 1 87 ? -14.563 -6.390 -1.818 1.00 58.72 87 LYS A O 1
ATOM 742 N N . GLY A 1 88 ? -12.534 -5.508 -1.463 1.00 67.12 88 GLY A N 1
ATOM 743 C CA . GLY A 1 88 ? -11.868 -6.750 -1.070 1.00 67.12 88 GLY A CA 1
ATOM 744 C C . GLY A 1 88 ? -11.634 -6.817 0.435 1.00 67.12 88 GLY A C 1
ATOM 745 O O . GLY A 1 88 ? -11.366 -5.802 1.063 1.00 67.12 88 GLY A O 1
ATOM 746 N N . ASP A 1 89 ? -11.690 -8.020 1.004 1.00 79.81 89 ASP A N 1
ATOM 747 C CA . ASP A 1 89 ? -11.584 -8.215 2.458 1.00 79.81 89 ASP A CA 1
ATOM 748 C C . ASP A 1 89 ? -10.146 -8.081 2.998 1.00 79.81 89 ASP A C 1
ATOM 750 O O . ASP A 1 89 ? -9.935 -7.957 4.206 1.00 79.81 89 ASP A O 1
ATOM 754 N N . CYS A 1 90 ? -9.133 -8.162 2.124 1.00 87.44 90 CYS A N 1
ATOM 755 C CA . CYS A 1 90 ? -7.728 -8.067 2.515 1.00 87.44 90 CYS A CA 1
ATOM 756 C C . CYS A 1 90 ? -6.806 -7.589 1.385 1.00 87.44 90 CYS A C 1
ATOM 758 O O . CYS A 1 90 ? -7.067 -7.801 0.200 1.00 87.44 90 CYS A O 1
ATOM 760 N N . PHE A 1 91 ? -5.688 -6.996 1.791 1.00 90.56 91 PHE A N 1
ATOM 761 C CA . PHE A 1 91 ? -4.519 -6.680 0.992 1.00 90.56 91 PHE A CA 1
ATOM 762 C C . PHE A 1 91 ? -3.451 -7.758 1.192 1.00 90.56 91 PHE A C 1
ATOM 764 O O . PHE A 1 91 ? -3.087 -8.088 2.322 1.00 90.56 91 PHE A O 1
ATOM 771 N N . VAL A 1 92 ? -2.941 -8.314 0.095 1.00 89.06 92 VAL A N 1
ATOM 772 C CA . VAL A 1 92 ? -1.922 -9.370 0.126 1.00 89.06 92 VAL A CA 1
ATOM 773 C C . VAL A 1 92 ? -0.569 -8.765 -0.221 1.00 89.06 92 VAL A C 1
ATOM 775 O O . VAL A 1 92 ? -0.449 -8.089 -1.239 1.00 89.06 92 VAL A O 1
ATOM 778 N N . THR A 1 93 ? 0.457 -9.014 0.593 1.00 88.88 93 THR A N 1
ATOM 779 C CA . THR A 1 93 ? 1.800 -8.469 0.350 1.00 88.88 93 THR A CA 1
ATOM 780 C C . THR A 1 93 ? 2.916 -9.400 0.817 1.00 88.88 93 THR A C 1
ATOM 782 O O . THR A 1 93 ? 2.745 -10.186 1.746 1.00 88.88 93 THR A O 1
ATOM 785 N N . LEU A 1 94 ? 4.084 -9.288 0.181 1.00 87.94 94 LEU A N 1
ATOM 786 C CA . LEU A 1 94 ? 5.345 -9.886 0.641 1.00 87.94 94 LEU A CA 1
ATOM 787 C C . LEU A 1 94 ? 6.241 -8.879 1.380 1.00 87.94 94 LEU A C 1
ATOM 789 O O . LEU A 1 94 ? 7.299 -9.246 1.892 1.00 87.94 94 LEU A O 1
ATOM 793 N N . ASN A 1 95 ? 5.839 -7.608 1.448 1.00 89.06 95 ASN A N 1
ATOM 794 C CA . ASN A 1 95 ? 6.659 -6.554 2.024 1.00 89.06 95 ASN A CA 1
ATOM 795 C C . ASN A 1 95 ? 6.763 -6.711 3.549 1.00 89.06 95 ASN A C 1
ATOM 797 O O . ASN A 1 95 ? 5.811 -6.469 4.295 1.00 89.06 95 ASN A O 1
ATOM 801 N N . GLN A 1 96 ? 7.951 -7.092 4.016 1.00 88.12 96 GLN A N 1
ATOM 802 C CA . GLN A 1 96 ? 8.199 -7.401 5.425 1.00 88.12 96 GLN A CA 1
ATOM 803 C C . GLN A 1 96 ? 8.027 -6.191 6.349 1.00 88.12 96 GLN A C 1
ATOM 805 O O . GLN A 1 96 ? 7.592 -6.354 7.487 1.00 88.12 96 GLN A O 1
ATOM 810 N N . ASN A 1 97 ? 8.324 -4.973 5.888 1.00 89.38 97 ASN A N 1
ATOM 811 C CA . ASN A 1 97 ? 8.137 -3.768 6.702 1.00 89.38 97 ASN A CA 1
ATOM 812 C C . ASN A 1 97 ? 6.647 -3.482 6.926 1.00 89.38 97 ASN A C 1
ATOM 814 O O . ASN A 1 97 ? 6.235 -3.130 8.034 1.00 89.38 97 ASN A O 1
ATOM 818 N N . LEU A 1 98 ? 5.832 -3.720 5.898 1.00 91.12 98 LEU A N 1
ATOM 819 C CA . LEU A 1 98 ? 4.374 -3.653 5.967 1.00 91.12 98 LEU A CA 1
ATOM 820 C C . LEU A 1 98 ? 3.811 -4.720 6.910 1.00 91.12 98 LEU A C 1
ATOM 822 O O . LEU A 1 98 ? 3.030 -4.397 7.803 1.00 91.12 98 LEU A O 1
ATOM 826 N N . LEU A 1 99 ? 4.269 -5.969 6.777 1.00 92.38 99 LEU A N 1
ATOM 827 C CA . LEU A 1 99 ? 3.856 -7.075 7.646 1.00 92.38 99 LEU A CA 1
ATOM 828 C C . LEU A 1 99 ? 4.226 -6.823 9.117 1.00 92.38 99 LEU A C 1
ATOM 830 O O . LEU A 1 99 ? 3.407 -7.072 10.001 1.00 92.38 99 LEU A O 1
ATOM 834 N N . LYS A 1 100 ? 5.408 -6.255 9.397 1.00 92.38 100 LYS A N 1
ATOM 835 C CA . LYS A 1 100 ? 5.830 -5.876 10.760 1.00 92.38 100 LYS A CA 1
ATOM 836 C C . LYS A 1 100 ? 4.907 -4.836 11.397 1.00 92.38 100 LYS A C 1
ATOM 838 O O . LYS A 1 100 ? 4.643 -4.915 12.595 1.00 92.38 100 LYS A O 1
ATOM 843 N N . ARG A 1 101 ? 4.402 -3.876 10.615 1.00 94.00 101 ARG A N 1
ATOM 844 C CA . ARG A 1 101 ? 3.491 -2.816 11.089 1.00 94.00 101 ARG A CA 1
ATOM 845 C C . ARG A 1 101 ? 2.014 -3.108 10.834 1.00 94.00 101 ARG A C 1
ATOM 847 O O . ARG A 1 101 ? 1.176 -2.248 11.103 1.00 94.00 101 ARG A O 1
ATOM 854 N N . ARG A 1 102 ? 1.662 -4.317 10.382 1.00 93.81 102 ARG A N 1
ATOM 855 C CA . ARG A 1 102 ? 0.291 -4.650 9.966 1.00 93.81 102 ARG A CA 1
ATOM 856 C C . ARG A 1 102 ? -0.754 -4.320 11.023 1.00 93.81 102 ARG A C 1
ATOM 858 O O . ARG A 1 102 ? -1.731 -3.665 10.712 1.00 93.81 102 ARG A O 1
ATOM 865 N N . ASN A 1 103 ? -0.508 -4.653 12.291 1.00 94.06 103 ASN A N 1
ATOM 866 C CA . ASN A 1 103 ? -1.487 -4.440 13.361 1.00 94.06 103 ASN A CA 1
ATOM 867 C C . ASN A 1 103 ? -1.846 -2.956 13.546 1.00 94.06 103 ASN A C 1
ATOM 869 O O . ASN A 1 103 ? -2.971 -2.633 13.914 1.00 94.06 103 ASN A O 1
ATOM 873 N N . GLU A 1 104 ? -0.887 -2.052 13.339 1.00 94.88 104 GLU A N 1
ATOM 874 C CA . GLU A 1 104 ? -1.104 -0.603 13.407 1.00 94.88 104 GLU A CA 1
ATOM 875 C C . GLU A 1 104 ? -1.914 -0.129 12.194 1.00 94.88 104 GLU A C 1
ATOM 877 O O . GLU A 1 104 ? -2.921 0.567 12.334 1.00 94.88 104 GLU A O 1
ATOM 882 N N . LEU A 1 105 ? -1.499 -0.569 11.005 1.00 94.31 105 LEU A N 1
ATOM 883 C CA . LEU A 1 105 ? -2.097 -0.187 9.731 1.00 94.31 105 LEU A CA 1
ATOM 884 C C . LEU A 1 105 ? -3.528 -0.724 9.578 1.00 94.31 105 LEU A C 1
ATOM 886 O O . LEU A 1 105 ? -4.422 0.019 9.185 1.00 94.31 105 LEU A O 1
ATOM 890 N N . GLU A 1 106 ? -3.785 -1.974 9.951 1.00 94.31 106 GLU A N 1
ATOM 891 C CA . GLU A 1 106 ? -5.118 -2.588 9.940 1.00 94.31 106 GLU A CA 1
ATOM 892 C C . GLU A 1 106 ? -6.069 -1.878 10.909 1.00 94.31 106 GLU A C 1
ATOM 894 O O . GLU A 1 106 ? -7.221 -1.597 10.577 1.00 94.31 106 GLU A O 1
ATOM 899 N N . LYS A 1 107 ? -5.593 -1.526 12.112 1.00 94.25 107 LYS A N 1
ATOM 900 C CA . LYS A 1 107 ? -6.407 -0.789 13.092 1.00 94.25 107 LYS A CA 1
ATOM 901 C C . LYS A 1 107 ? -6.850 0.563 12.557 1.00 94.25 107 LYS A C 1
ATOM 903 O O . LYS A 1 107 ? -7.987 0.964 12.824 1.00 94.25 107 LYS A O 1
ATOM 908 N N . LYS A 1 108 ? -5.962 1.248 11.838 1.00 93.69 108 LYS A N 1
ATOM 909 C CA . LYS A 1 108 ? -6.217 2.575 11.290 1.00 93.69 108 LYS A CA 1
ATOM 910 C C . LYS A 1 108 ? -7.088 2.526 10.037 1.00 93.69 108 LYS A C 1
ATOM 912 O O . LYS A 1 108 ? -8.124 3.179 9.999 1.00 93.69 108 LYS A O 1
ATOM 917 N N . PHE A 1 109 ? -6.690 1.734 9.049 1.00 92.25 109 PHE A N 1
ATOM 918 C CA . PHE A 1 109 ? -7.277 1.754 7.708 1.00 92.25 109 PHE A CA 1
ATOM 919 C C . PHE A 1 109 ? -8.336 0.674 7.473 1.00 92.25 109 PHE A C 1
ATOM 921 O O . PHE A 1 109 ? -8.959 0.650 6.420 1.00 92.25 109 PHE A O 1
ATOM 928 N N . LYS A 1 110 ? -8.561 -0.210 8.454 1.00 90.69 110 LYS A N 1
ATOM 929 C CA . LYS A 1 110 ? -9.612 -1.244 8.469 1.00 90.69 110 LYS A CA 1
ATOM 930 C C . LYS A 1 110 ? -9.521 -2.314 7.376 1.00 90.69 110 LYS A C 1
ATOM 932 O O . LYS A 1 110 ? -10.343 -3.224 7.379 1.00 90.69 110 LYS A O 1
ATOM 937 N N . LEU A 1 111 ? -8.514 -2.267 6.507 1.00 91.12 111 LEU A N 1
ATOM 938 C CA . LEU A 1 111 ? -8.217 -3.319 5.542 1.00 91.12 111 LEU A CA 1
ATOM 939 C C . LEU A 1 111 ? -7.212 -4.306 6.142 1.00 91.12 111 LEU A C 1
ATOM 941 O O . LEU A 1 111 ? -6.161 -3.902 6.629 1.00 91.12 111 LEU A O 1
ATOM 945 N N . LYS A 1 112 ? -7.526 -5.603 6.115 1.00 91.81 112 LYS A N 1
ATOM 946 C CA . LYS A 1 112 ? -6.623 -6.648 6.620 1.00 91.81 112 LYS A CA 1
ATOM 947 C C . LYS A 1 112 ? -5.386 -6.769 5.727 1.00 91.81 112 LYS A C 1
ATOM 949 O O . LYS A 1 112 ? -5.534 -6.776 4.512 1.00 91.81 112 LYS A O 1
ATOM 954 N N . ILE A 1 113 ? -4.198 -6.958 6.294 1.00 92.56 113 ILE A N 1
ATOM 955 C CA . ILE A 1 11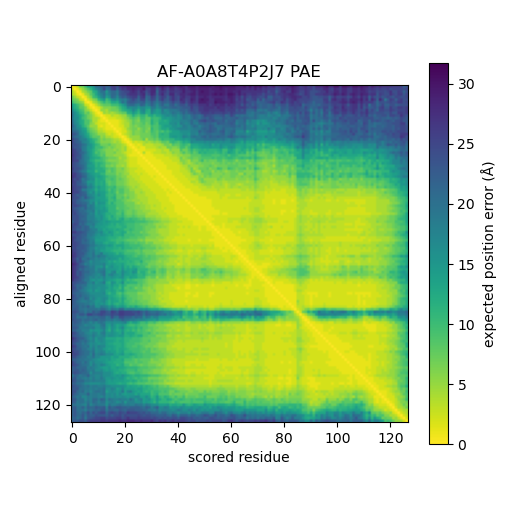3 ? -2.955 -7.224 5.561 1.00 92.56 113 ILE A CA 1
ATOM 956 C C . ILE A 1 113 ? -2.543 -8.677 5.814 1.00 92.56 113 ILE A C 1
ATOM 958 O O . ILE A 1 113 ? -2.358 -9.099 6.954 1.00 92.56 113 ILE A O 1
ATOM 962 N N . THR A 1 114 ? -2.364 -9.460 4.753 1.00 91.00 114 THR A N 1
ATOM 963 C CA . THR A 1 114 ? -1.956 -10.867 4.868 1.00 91.00 114 THR A CA 1
ATOM 964 C C . THR A 1 114 ? -0.753 -11.169 3.983 1.00 91.00 114 THR A C 1
ATOM 966 O O . THR A 1 114 ? -0.575 -10.553 2.929 1.00 91.00 114 THR A O 1
ATOM 969 N N . SER A 1 115 ? 0.083 -12.116 4.405 1.00 89.44 115 SER A N 1
ATOM 970 C CA . SER A 1 115 ? 1.155 -12.622 3.547 1.00 89.44 115 SER A CA 1
ATOM 971 C C . SER A 1 115 ? 0.630 -13.637 2.530 1.00 89.44 115 SER A C 1
ATOM 973 O O . SER A 1 115 ? -0.431 -14.240 2.715 1.00 89.44 115 SER A O 1
ATOM 975 N N . ILE A 1 116 ? 1.386 -13.862 1.451 1.00 84.00 116 ILE A N 1
ATOM 976 C CA . ILE A 1 116 ? 1.055 -14.909 0.469 1.00 84.00 116 ILE A CA 1
ATOM 977 C C . ILE A 1 116 ? 0.990 -16.286 1.149 1.00 84.00 116 ILE A C 1
ATOM 979 O O . ILE A 1 116 ? 0.030 -17.023 0.953 1.00 84.00 116 ILE A O 1
ATOM 983 N N . GLU A 1 117 ? 1.947 -16.589 2.025 1.00 83.88 117 GLU A N 1
ATOM 984 C CA . GLU A 1 117 ? 2.015 -17.855 2.770 1.00 83.88 117 GLU A CA 1
ATOM 985 C C . GLU A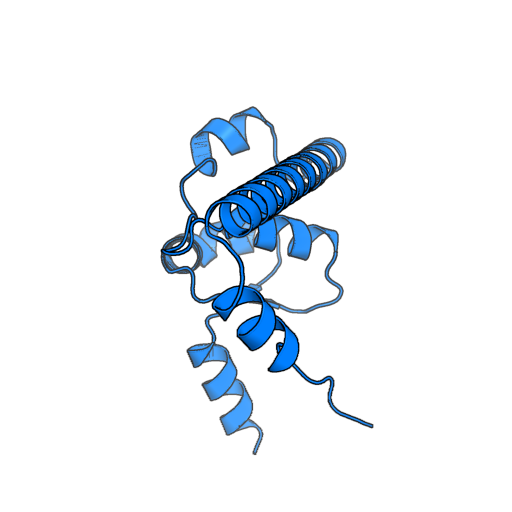 1 117 ? 0.797 -1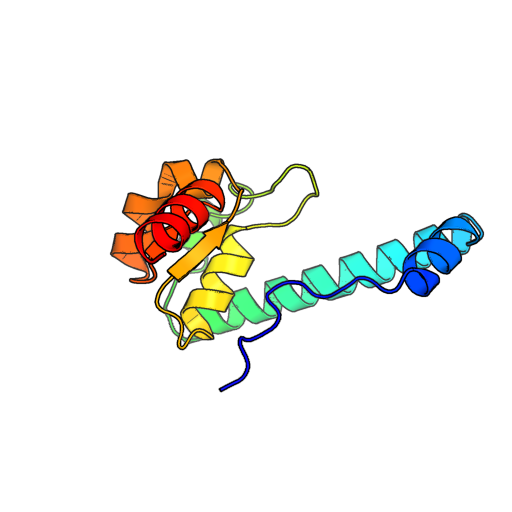8.073 3.687 1.00 83.88 117 GLU A C 1
ATOM 987 O O . GLU A 1 117 ? 0.305 -19.192 3.849 1.00 83.88 117 GLU A O 1
ATOM 992 N N . GLU A 1 118 ? 0.296 -17.008 4.320 1.00 83.25 118 GLU A N 1
ATOM 993 C CA . GLU A 1 118 ? -0.923 -17.062 5.133 1.00 83.25 118 GLU A CA 1
ATOM 994 C C . GLU A 1 118 ? -2.155 -17.325 4.261 1.00 83.25 118 GLU A C 1
ATOM 996 O O . GLU A 1 118 ? -3.022 -18.118 4.637 1.00 83.25 118 GLU A O 1
ATOM 1001 N N . LEU A 1 119 ? -2.218 -16.698 3.085 1.00 81.25 119 LEU A N 1
ATOM 1002 C CA . LEU A 1 119 ? -3.304 -16.888 2.131 1.00 81.25 119 LEU A CA 1
ATOM 1003 C C . LEU A 1 119 ? -3.350 -18.328 1.595 1.00 81.25 119 LEU A C 1
ATOM 1005 O O . LEU A 1 119 ? -4.432 -18.910 1.489 1.00 81.25 119 LEU A O 1
ATOM 1009 N N . GLU A 1 120 ? -2.193 -18.917 1.294 1.00 78.38 120 GLU A N 1
ATOM 1010 C CA . GLU A 1 120 ? -2.068 -20.305 0.832 1.00 78.38 120 GLU A CA 1
ATOM 1011 C C . GLU A 1 120 ? -2.571 -21.298 1.887 1.00 78.38 120 GLU A C 1
ATOM 1013 O O . GLU A 1 120 ? -3.393 -22.164 1.584 1.00 78.38 120 GLU A O 1
ATOM 1018 N N . LYS A 1 121 ? -2.211 -21.096 3.161 1.00 75.69 121 LYS A N 1
ATOM 1019 C CA . LYS A 1 121 ? -2.708 -21.918 4.281 1.00 75.69 121 LYS A CA 1
ATOM 1020 C C . LYS A 1 121 ? -4.222 -21.827 4.478 1.00 75.69 121 LYS A C 1
ATOM 1022 O O . LYS A 1 121 ? -4.837 -22.784 4.948 1.00 75.69 121 LYS A O 1
ATOM 1027 N N . ILE A 1 122 ? -4.833 -20.683 4.168 1.00 68.19 122 ILE A N 1
ATOM 1028 C CA . ILE A 1 122 ? -6.293 -20.514 4.230 1.00 68.19 122 ILE A CA 1
ATOM 1029 C C . ILE A 1 122 ? -6.962 -21.256 3.069 1.00 68.19 122 ILE A C 1
ATOM 1031 O O . ILE A 1 122 ? -7.995 -21.891 3.269 1.00 68.19 122 ILE A O 1
ATOM 1035 N N . ALA A 1 123 ? -6.369 -21.207 1.875 1.00 63.03 123 ALA A N 1
ATOM 1036 C CA . ALA A 1 123 ? -6.894 -21.880 0.692 1.00 63.03 123 ALA A CA 1
ATOM 1037 C C . ALA A 1 123 ? -6.814 -23.413 0.796 1.00 63.03 123 ALA A C 1
ATOM 1039 O O . ALA A 1 123 ? -7.742 -24.096 0.362 1.00 6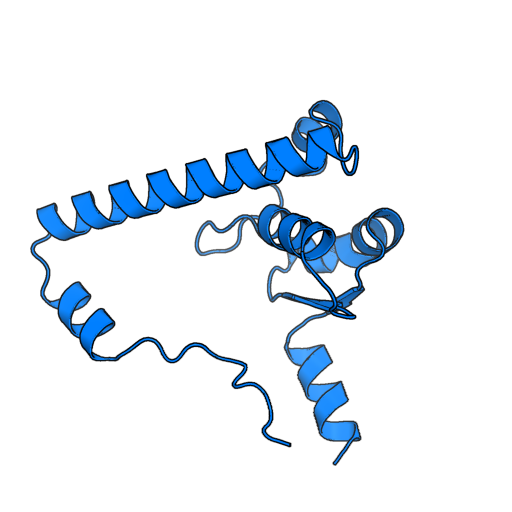3.03 123 AL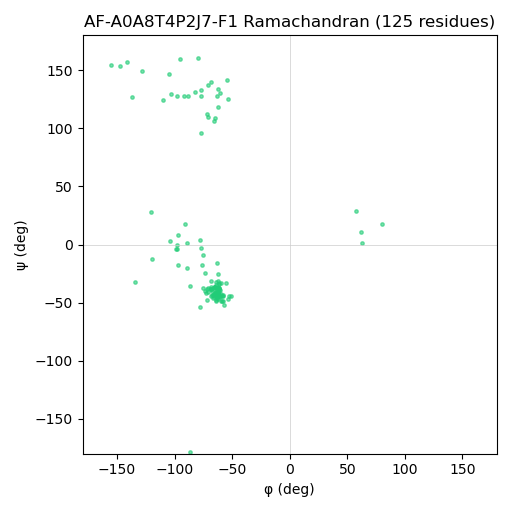A A O 1
ATOM 1040 N N . ASP A 1 124 ? -5.756 -23.950 1.406 1.00 59.12 124 ASP A N 1
ATOM 1041 C CA . ASP A 1 124 ? -5.594 -25.398 1.589 1.00 59.12 124 ASP A CA 1
ATOM 1042 C C . ASP A 1 124 ? -6.514 -25.983 2.667 1.00 59.12 124 ASP A C 1
ATOM 1044 O O . ASP A 1 124 ? -6.885 -27.147 2.579 1.00 59.12 124 ASP A O 1
ATOM 1048 N N . LYS A 1 125 ? -6.963 -25.182 3.641 1.00 57.06 125 LYS A N 1
ATOM 1049 C CA . LYS A 1 125 ? -7.966 -25.606 4.639 1.00 57.06 125 LYS A CA 1
ATOM 1050 C C . LYS A 1 125 ? -9.401 -25.671 4.102 1.00 57.06 125 LYS A C 1
ATOM 1052 O O . LYS A 1 125 ? -10.289 -26.111 4.824 1.00 57.06 125 LYS A O 1
ATOM 1057 N N . GLN A 1 126 ? -9.641 -25.179 2.887 1.00 53.19 126 GLN A N 1
ATOM 1058 C CA . GLN A 1 126 ? -10.953 -25.193 2.227 1.00 53.19 126 GLN A CA 1
ATOM 1059 C C . GLN A 1 126 ? -11.065 -26.267 1.131 1.00 53.19 126 GLN A C 1
ATOM 1061 O O . GLN A 1 126 ? -12.084 -26.318 0.438 1.00 53.19 126 GLN A O 1
ATOM 1066 N N . LYS A 1 127 ? -10.023 -27.085 0.946 1.00 47.38 127 LYS A N 1
ATOM 1067 C CA . LYS A 1 127 ? -10.059 -28.312 0.142 1.00 47.38 127 LYS A CA 1
ATOM 1068 C C . LYS A 1 127 ? -10.379 -29.508 1.026 1.00 47.38 127 LYS A C 1
ATOM 1070 O O . LYS A 1 127 ? -11.038 -30.421 0.489 1.00 47.38 127 LYS A O 1
#

Radius of gyration: 17.4 Å; Cα contacts (8 Å, |Δi|>4): 80; chains: 1; bounding box: 39×44×41 Å

Sequence (127 aa):
MAKPKRFVKIEKELVDKLAGMPKEEGERLLERLRYRLHEEKNKILKQAFEEKLITREEYEKSYKDMFYDEFGFDGFIQYIDAVMGSKGDCFVTLNQNLLKRRNELEKKFKLKITSIEELEKIADKQK

Nearest PDB structures (foldseek):
  3qvj-assembly1_A  TM=6.862E-01  e=7.114E+00  Klebsiella pneumoniae subsp. pneumoniae MGH 78578

pLDDT: mean 80.23, std 15.42, range [37.25, 95.44]

Secondary structure (DSSP, 8-state):
-PPP--S----HHHHHHHHTS-HHHHHHHHHHHHHHHHHHHHHHHHHHHHTTSS-HHHHHHHTTTTSB-TTS-BHHHHHHHHHHH--SSEEE---HHHHHTHHHHHHHH--EEE-HHHHHHHHHTT-